Protein AF-A0A7V8DHH3-F1 (afdb_monomer_lite)

Sequence (151 aa):
MPPAGRHPETDLMMVASPVTRETDDPGADAHTLWSHEHVTEAMMADHTVLPMRFGTVVPDEAVYRRAFSRLRDFLHANLARVEGCAEFGVRLAFARKEKGTAPPTNNGTAYIRARLHAHRRPVGADRGAGTGDMPVARPLPLCRCKHDLAR

Foldseek 3Di:
DADFPDDPPDPDTDDDHDDDDPDLFSDPDPVLVVVLVVVVVVCVVPAQDDRDPPSDDDPDDVRVVVVCVVCVVVRVVVSVVCVLHDDDDDDDDDDPDDDDDDDDPPDVVVVVVVVVVVVPDPPDDDDDDDDDDDPDPDPDPDPPSPVPPDD

pLDDT: mean 71.68, std 21.27, range [28.98, 96.19]

Structure (mmCIF, N/CA/C/O backbone):
data_AF-A0A7V8DHH3-F1
#
_entry.id   AF-A0A7V8DHH3-F1
#
loop_
_atom_site.group_PDB
_atom_site.id
_atom_site.type_symbol
_atom_site.label_atom_id
_atom_site.label_alt_id
_atom_site.label_comp_id
_atom_site.label_asym_id
_atom_site.label_entity_id
_atom_site.label_seq_id
_a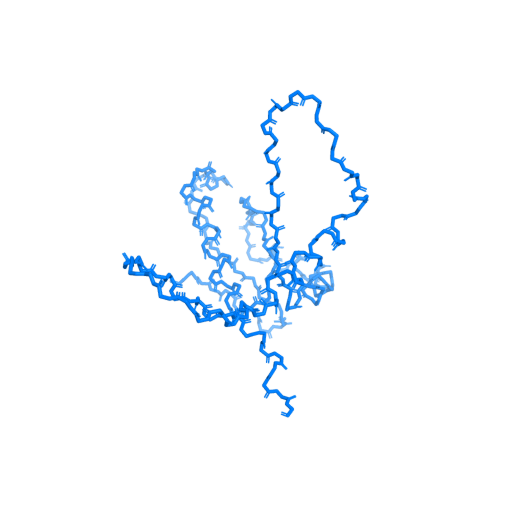tom_site.pdbx_PDB_ins_code
_atom_site.Cartn_x
_atom_site.Cartn_y
_atom_site.Cartn_z
_atom_site.occupancy
_atom_site.B_iso_or_equiv
_atom_site.auth_seq_id
_atom_site.auth_comp_id
_atom_site.auth_asym_id
_atom_site.auth_atom_id
_atom_site.pdbx_PDB_model_num
ATOM 1 N N . MET A 1 1 ? -9.928 -5.622 -16.184 1.00 36.59 1 MET A N 1
ATOM 2 C CA . MET A 1 1 ? -8.944 -6.173 -15.232 1.00 36.59 1 MET A CA 1
ATOM 3 C C . MET A 1 1 ? -7.564 -5.911 -15.827 1.00 36.59 1 MET A C 1
ATOM 5 O O . MET A 1 1 ? -7.340 -6.387 -16.936 1.00 36.59 1 MET A O 1
ATOM 9 N N . PRO A 1 2 ? -6.711 -5.062 -15.225 1.00 38.91 2 PRO A N 1
ATOM 10 C CA . PRO A 1 2 ? -5.367 -4.818 -15.753 1.00 38.91 2 PRO A CA 1
ATOM 11 C C . PRO A 1 2 ? -4.533 -6.110 -15.682 1.00 38.91 2 PRO A C 1
ATOM 13 O O . PRO A 1 2 ? -4.835 -6.972 -14.850 1.00 38.91 2 PRO A O 1
ATOM 16 N N . PRO A 1 3 ? -3.526 -6.290 -16.554 1.00 45.16 3 PRO A N 1
ATOM 17 C CA . PRO A 1 3 ? -2.732 -7.510 -16.576 1.00 45.16 3 PRO A CA 1
ATOM 18 C C . PRO A 1 3 ? -1.917 -7.633 -15.282 1.00 45.16 3 PRO A C 1
ATOM 20 O O . PRO A 1 3 ? -0.909 -6.964 -15.083 1.00 45.16 3 PRO A O 1
ATOM 23 N N . ALA A 1 4 ? -2.368 -8.515 -14.396 1.00 56.28 4 ALA A N 1
ATOM 24 C CA . ALA A 1 4 ? -1.591 -9.001 -13.270 1.00 56.28 4 ALA A CA 1
ATOM 25 C C . ALA A 1 4 ? -0.451 -9.877 -13.807 1.00 56.28 4 ALA A C 1
ATOM 27 O O . ALA A 1 4 ? -0.665 -11.037 -14.165 1.00 56.28 4 ALA A O 1
ATOM 28 N N . GLY A 1 5 ? 0.761 -9.330 -13.894 1.00 52.69 5 GLY A N 1
ATOM 29 C CA . GLY A 1 5 ? 1.953 -10.118 -14.191 1.00 52.69 5 GLY A CA 1
ATOM 30 C C . GLY A 1 5 ? 2.232 -11.084 -13.041 1.00 52.69 5 GLY A C 1
ATOM 31 O O . GLY A 1 5 ? 2.842 -10.710 -12.042 1.00 52.69 5 GLY A O 1
ATOM 32 N N . ARG A 1 6 ? 1.760 -12.330 -13.147 1.00 50.59 6 ARG A N 1
ATOM 33 C CA . ARG A 1 6 ? 2.057 -13.380 -12.166 1.00 50.59 6 ARG A CA 1
ATOM 34 C C . ARG A 1 6 ? 3.494 -13.852 -12.385 1.00 50.59 6 ARG A C 1
ATOM 36 O O . ARG A 1 6 ? 3.805 -14.403 -13.438 1.00 50.59 6 ARG A O 1
ATOM 43 N N . HIS A 1 7 ? 4.369 -13.635 -11.407 1.00 46.28 7 HIS A N 1
ATOM 44 C CA . HIS A 1 7 ? 5.743 -14.128 -11.463 1.00 46.28 7 HIS A CA 1
ATOM 45 C C . HIS A 1 7 ? 5.788 -15.579 -10.946 1.00 46.28 7 HIS A C 1
ATOM 47 O O . HIS A 1 7 ? 5.380 -15.818 -9.813 1.00 46.28 7 HIS A O 1
ATOM 53 N N . PRO A 1 8 ? 6.252 -16.563 -11.737 1.00 44.69 8 PRO A N 1
ATOM 54 C CA . PRO A 1 8 ? 6.231 -17.972 -11.335 1.00 44.69 8 PRO A CA 1
ATOM 55 C C . PRO A 1 8 ? 7.271 -18.351 -10.265 1.00 44.69 8 PRO A C 1
ATOM 57 O O . PRO A 1 8 ? 7.173 -19.437 -9.709 1.00 44.69 8 PRO A O 1
ATOM 60 N N . GLU A 1 9 ? 8.231 -17.476 -9.936 1.00 49.16 9 GLU A N 1
ATOM 61 C CA . GLU A 1 9 ? 9.301 -17.781 -8.962 1.00 49.16 9 GLU A CA 1
ATOM 62 C C . GLU A 1 9 ? 9.248 -16.958 -7.663 1.00 49.16 9 GLU A C 1
ATOM 64 O O . GLU A 1 9 ? 10.205 -16.954 -6.892 1.00 49.16 9 GLU A O 1
ATOM 69 N N . THR A 1 10 ? 8.153 -16.237 -7.407 1.00 54.78 10 THR A N 1
ATOM 70 C CA . THR A 1 10 ? 7.978 -15.493 -6.151 1.00 54.78 10 THR A CA 1
ATOM 71 C C . THR A 1 10 ? 6.562 -15.665 -5.620 1.00 54.78 10 THR A C 1
ATOM 73 O O . THR A 1 10 ? 5.587 -15.532 -6.351 1.00 54.78 10 THR A O 1
ATOM 76 N N . ASP A 1 11 ? 6.448 -15.899 -4.322 1.00 77.31 11 ASP A N 1
ATOM 77 C CA . ASP A 1 11 ? 5.220 -15.806 -3.525 1.00 77.31 11 ASP A CA 1
ATOM 78 C C . ASP A 1 11 ? 4.719 -14.352 -3.356 1.00 77.31 11 ASP A C 1
ATOM 80 O O . ASP A 1 11 ? 3.680 -14.111 -2.747 1.00 77.31 11 ASP A O 1
ATOM 84 N N . LEU A 1 12 ? 5.423 -13.380 -3.950 1.00 85.69 12 LEU A N 1
ATOM 85 C CA . LEU A 1 12 ? 5.009 -11.985 -4.087 1.00 85.69 12 LEU A CA 1
ATOM 86 C C . LEU A 1 12 ? 4.405 -11.701 -5.466 1.00 85.69 12 LEU A C 1
ATOM 88 O O . LEU A 1 12 ? 4.938 -12.122 -6.496 1.00 85.69 12 LEU A O 1
ATOM 92 N N . MET A 1 13 ? 3.337 -10.901 -5.476 1.00 87.62 13 MET A N 1
ATOM 93 C CA . MET A 1 13 ? 2.676 -10.402 -6.681 1.00 87.62 13 MET A CA 1
ATOM 94 C C . MET A 1 13 ? 2.791 -8.878 -6.767 1.00 87.62 13 MET A C 1
ATOM 96 O O . MET A 1 13 ? 2.570 -8.172 -5.785 1.00 87.62 13 MET A O 1
ATOM 100 N N . MET A 1 14 ? 3.099 -8.373 -7.963 1.00 87.75 14 MET A N 1
ATOM 101 C CA . MET A 1 14 ? 3.061 -6.948 -8.286 1.00 87.75 14 MET A CA 1
ATOM 102 C C . MET A 1 14 ? 1.887 -6.676 -9.227 1.00 87.75 14 MET A C 1
ATOM 104 O O . MET A 1 14 ? 1.727 -7.348 -10.246 1.00 87.75 14 MET A O 1
ATOM 108 N N . VAL A 1 15 ? 1.080 -5.672 -8.891 1.00 90.12 15 VAL A N 1
ATOM 109 C CA . VAL A 1 15 ? 0.010 -5.164 -9.754 1.00 90.12 15 VAL A CA 1
ATOM 110 C C . VAL A 1 15 ? 0.491 -3.859 -10.370 1.00 90.12 15 VAL A C 1
ATOM 112 O O . VAL A 1 15 ? 0.859 -2.929 -9.655 1.00 90.12 15 VAL A O 1
ATOM 115 N N . ALA A 1 16 ? 0.513 -3.807 -11.696 1.00 88.88 16 ALA A N 1
ATOM 116 C CA . ALA A 1 16 ? 0.935 -2.644 -12.460 1.00 88.88 16 ALA A CA 1
ATOM 117 C C . ALA A 1 16 ? 0.086 -2.512 -13.728 1.00 88.88 16 ALA A C 1
ATOM 119 O O . ALA A 1 16 ? -0.563 -3.461 -14.169 1.00 88.88 16 ALA A O 1
ATOM 120 N N . SER A 1 17 ? 0.109 -1.327 -14.324 1.00 86.12 17 SER A N 1
ATOM 121 C CA . SER A 1 17 ? -0.520 -1.040 -15.609 1.00 86.12 17 SER A CA 1
ATOM 122 C C . SER A 1 17 ? 0.478 -0.321 -16.513 1.00 86.12 17 SER A C 1
ATOM 124 O O . SER A 1 17 ? 1.226 0.518 -16.006 1.00 86.12 17 SER A O 1
ATOM 126 N N . PRO A 1 18 ? 0.480 -0.584 -17.830 1.00 85.25 18 PRO A N 1
ATOM 127 C CA . PRO A 1 18 ? 1.275 0.201 -18.767 1.00 85.25 18 PRO A CA 1
ATOM 128 C C . PRO A 1 18 ? 0.925 1.690 -18.673 1.00 85.25 18 PRO A C 1
ATOM 130 O O . PRO A 1 18 ? -0.253 2.048 -18.617 1.00 85.25 18 PRO A O 1
ATOM 133 N N . VAL A 1 19 ? 1.941 2.552 -18.676 1.00 81.81 19 VAL A N 1
ATOM 134 C CA . VAL A 1 19 ? 1.769 4.006 -18.789 1.00 81.81 19 VAL A CA 1
ATOM 135 C C . VAL A 1 19 ? 1.915 4.368 -20.265 1.00 81.81 19 VAL A C 1
ATOM 137 O O . VAL A 1 19 ? 2.927 4.056 -20.880 1.00 81.81 19 VAL A O 1
ATOM 140 N N . THR A 1 20 ? 0.878 4.962 -20.855 1.00 67.88 20 THR A N 1
ATOM 141 C CA . THR A 1 20 ? 0.794 5.232 -22.305 1.00 67.88 20 THR A CA 1
ATOM 142 C C . THR A 1 20 ? 0.987 6.704 -22.676 1.00 67.88 20 THR A C 1
ATOM 144 O O . THR A 1 20 ? 0.868 7.053 -23.848 1.00 67.88 20 THR A O 1
ATOM 147 N N . ARG A 1 21 ? 1.236 7.587 -21.701 1.00 61.06 21 ARG A N 1
ATOM 148 C CA . ARG A 1 21 ? 1.377 9.033 -21.930 1.00 61.06 21 ARG A CA 1
ATOM 149 C C . ARG A 1 21 ? 2.821 9.386 -22.297 1.00 61.06 21 ARG A C 1
ATOM 151 O O . ARG A 1 21 ? 3.746 8.793 -21.760 1.00 61.06 21 ARG A O 1
ATOM 158 N N . GLU A 1 22 ? 2.995 10.377 -23.176 1.00 55.56 22 GLU A N 1
ATOM 159 C CA . GLU A 1 22 ? 4.302 10.933 -23.594 1.00 55.56 22 GLU A CA 1
ATOM 160 C C . GLU A 1 22 ? 5.112 11.552 -22.442 1.00 55.56 22 GLU A C 1
ATOM 162 O O . GLU A 1 22 ? 6.301 11.816 -22.588 1.00 55.56 22 GLU A O 1
ATOM 167 N N . THR A 1 23 ? 4.482 11.775 -21.290 1.00 54.22 23 THR A N 1
ATOM 168 C CA . THR A 1 23 ? 5.130 12.213 -20.057 1.00 54.22 23 THR A CA 1
ATOM 169 C C . THR A 1 23 ? 5.121 11.074 -19.043 1.00 54.22 23 THR A C 1
ATOM 171 O O . THR A 1 23 ? 4.057 10.534 -18.745 1.00 54.22 23 THR A O 1
ATOM 174 N N . ASP A 1 24 ? 6.275 10.782 -18.433 1.00 58.25 24 ASP A N 1
ATOM 175 C CA . ASP A 1 24 ? 6.430 9.826 -17.316 1.00 58.25 24 ASP A CA 1
ATOM 176 C C . ASP A 1 24 ? 5.620 10.204 -16.050 1.00 58.25 24 ASP A C 1
ATOM 178 O O . ASP A 1 24 ? 5.668 9.510 -15.035 1.00 58.25 24 ASP A O 1
ATOM 182 N N . ASP A 1 25 ? 4.866 11.305 -16.091 1.00 63.31 25 ASP A N 1
ATOM 183 C CA . ASP A 1 25 ? 3.903 11.704 -15.072 1.00 63.31 25 ASP A CA 1
ATOM 184 C C . ASP A 1 25 ? 2.490 11.234 -15.473 1.00 63.31 25 ASP A C 1
ATOM 186 O O . ASP A 1 25 ? 1.933 11.729 -16.462 1.00 63.31 25 ASP A O 1
ATOM 190 N N . PRO A 1 26 ? 1.865 10.302 -14.723 1.00 63.50 26 PRO A N 1
ATOM 191 C CA . PRO A 1 26 ? 0.497 9.869 -14.991 1.00 63.50 26 PRO A CA 1
ATOM 192 C C . PRO A 1 26 ? -0.546 10.986 -14.823 1.00 63.50 26 PRO A C 1
ATOM 194 O O . PRO A 1 26 ? -1.697 10.761 -15.205 1.00 63.50 26 PRO A O 1
ATOM 197 N N . GLY A 1 27 ? -0.162 12.165 -14.321 1.00 68.44 27 GLY A N 1
ATOM 198 C CA . GLY A 1 27 ? -1.041 13.295 -14.057 1.00 68.44 27 GLY A CA 1
ATOM 199 C C . GLY A 1 27 ? -1.762 13.086 -12.731 1.00 68.44 27 GLY A C 1
ATOM 200 O O . GLY A 1 27 ? -2.682 12.276 -12.625 1.00 68.44 27 GLY A O 1
ATOM 201 N N . ALA A 1 28 ? -1.341 13.803 -11.690 1.00 77.25 28 ALA A N 1
ATOM 202 C CA . ALA A 1 28 ? -1.968 13.731 -10.372 1.00 77.25 28 ALA A CA 1
ATOM 203 C C . ALA A 1 28 ? -3.242 14.591 -10.314 1.00 77.25 28 ALA A C 1
ATOM 205 O O . ALA A 1 28 ? -3.273 15.639 -9.669 1.00 77.25 28 ALA A O 1
ATOM 206 N N . ASP A 1 29 ? -4.301 14.150 -10.992 1.00 86.81 29 ASP A N 1
ATOM 207 C CA . ASP A 1 29 ? -5.647 14.670 -10.760 1.00 86.81 29 ASP A CA 1
ATOM 208 C C . ASP A 1 29 ? -6.421 13.800 -9.757 1.00 86.81 29 ASP A C 1
ATOM 210 O O . ASP A 1 29 ? -6.038 12.674 -9.421 1.00 86.81 29 ASP A O 1
ATOM 214 N N . ALA A 1 30 ? -7.527 14.343 -9.242 1.00 89.44 30 ALA A N 1
ATOM 215 C CA . ALA A 1 30 ? -8.349 13.643 -8.263 1.00 89.44 30 ALA A CA 1
ATOM 216 C C . ALA A 1 30 ? -8.867 12.300 -8.803 1.00 89.44 30 ALA A C 1
ATOM 218 O O . ALA A 1 30 ? -8.893 11.319 -8.069 1.00 89.44 30 ALA A O 1
ATOM 219 N N . HIS A 1 31 ? -9.250 12.237 -10.080 1.00 89.38 31 HIS A N 1
ATOM 220 C CA . HIS A 1 31 ? -9.793 11.025 -10.691 1.00 89.38 31 HIS A CA 1
ATOM 221 C C . HIS A 1 31 ? -8.757 9.892 -10.735 1.00 89.38 31 HIS A C 1
ATOM 223 O O . HIS A 1 31 ? -9.062 8.740 -10.418 1.00 89.38 31 HIS A O 1
ATOM 229 N N . THR A 1 32 ? -7.519 10.217 -11.093 1.00 88.94 32 THR A N 1
ATOM 230 C CA . THR A 1 32 ? -6.424 9.253 -11.222 1.00 88.94 32 THR A CA 1
ATOM 231 C C . THR A 1 32 ? -5.956 8.776 -9.846 1.00 88.94 32 THR A C 1
ATOM 233 O O . THR A 1 32 ? -5.708 7.583 -9.667 1.00 88.94 32 THR A O 1
ATOM 236 N N . LEU A 1 33 ? -5.954 9.662 -8.842 1.00 91.06 33 LEU A N 1
ATOM 237 C CA . LEU A 1 33 ? -5.726 9.287 -7.442 1.00 91.06 33 LEU A CA 1
ATOM 238 C C . LEU A 1 33 ? -6.816 8.344 -6.911 1.00 91.06 33 LEU A C 1
ATOM 240 O O . LEU A 1 33 ? -6.494 7.309 -6.330 1.00 91.06 33 LEU A O 1
ATOM 244 N N . TRP A 1 34 ? -8.094 8.649 -7.156 1.00 93.19 34 TRP A N 1
ATOM 245 C CA . TRP A 1 34 ? -9.202 7.770 -6.760 1.00 93.19 34 TRP A CA 1
ATOM 246 C C . TRP A 1 34 ? -9.155 6.413 -7.462 1.00 93.19 34 TRP A C 1
ATOM 248 O O . TRP A 1 34 ? -9.454 5.393 -6.849 1.00 93.19 34 TRP A O 1
ATOM 258 N N . SER A 1 35 ? -8.747 6.382 -8.731 1.00 91.94 35 SER A N 1
ATOM 259 C CA . SER A 1 35 ? -8.604 5.132 -9.484 1.00 91.94 35 SER A CA 1
ATOM 260 C C . SER A 1 35 ? -7.504 4.237 -8.899 1.00 91.94 35 SER A C 1
ATOM 262 O O . SER A 1 35 ? -7.697 3.028 -8.781 1.00 91.94 35 SER A O 1
ATOM 264 N N . HIS A 1 36 ? -6.369 4.821 -8.499 1.00 92.19 36 HIS A N 1
ATOM 265 C CA . HIS A 1 36 ? -5.288 4.102 -7.809 1.00 92.19 36 HIS A CA 1
ATOM 266 C C . HIS A 1 36 ? -5.742 3.538 -6.459 1.00 92.19 36 HIS A C 1
ATOM 268 O O . HIS A 1 36 ? -5.462 2.378 -6.146 1.00 92.19 36 HIS A O 1
ATOM 274 N N . GLU A 1 37 ? -6.482 4.335 -5.686 1.00 94.06 37 GLU A N 1
ATOM 275 C CA . GLU A 1 37 ? -7.036 3.889 -4.407 1.00 94.06 37 GLU A CA 1
ATOM 276 C C . GLU A 1 37 ? -8.020 2.734 -4.602 1.00 94.06 37 GLU A C 1
ATOM 278 O O . GLU A 1 37 ? -7.888 1.699 -3.959 1.00 94.06 37 GLU A O 1
ATOM 283 N N . HIS A 1 38 ? -8.932 2.843 -5.570 1.00 95.38 38 HIS A N 1
ATOM 284 C CA . HIS A 1 38 ? -9.920 1.802 -5.842 1.00 95.38 38 HIS A CA 1
ATOM 285 C C . HIS A 1 38 ? -9.280 0.452 -6.199 1.00 95.38 38 HIS A C 1
ATOM 287 O O . HIS A 1 38 ? -9.743 -0.599 -5.756 1.00 95.38 38 HIS A O 1
ATOM 293 N N . VAL A 1 39 ? -8.195 0.463 -6.981 1.00 94.88 39 VAL A N 1
ATOM 294 C CA . VAL A 1 39 ? -7.434 -0.760 -7.278 1.00 94.88 39 VAL A CA 1
ATOM 295 C C . VAL A 1 39 ? -6.815 -1.332 -6.003 1.00 94.88 39 VAL A C 1
ATOM 297 O O . VAL A 1 39 ? -6.865 -2.544 -5.797 1.00 94.88 39 VAL A O 1
ATOM 300 N N . THR A 1 40 ? -6.265 -0.477 -5.142 1.00 94.50 40 THR A N 1
ATOM 301 C CA . THR A 1 40 ? -5.669 -0.894 -3.866 1.00 94.50 40 THR A CA 1
ATOM 302 C C . THR A 1 40 ? -6.719 -1.530 -2.953 1.00 94.50 40 THR A C 1
ATOM 304 O O . THR A 1 40 ? -6.530 -2.664 -2.512 1.00 94.50 40 THR A O 1
ATOM 307 N N . GLU A 1 41 ? -7.861 -0.871 -2.749 1.00 93.69 41 GLU A N 1
ATOM 308 C CA . GLU A 1 41 ? -8.977 -1.378 -1.942 1.00 93.69 41 GLU A CA 1
ATOM 309 C C . GLU A 1 41 ? -9.531 -2.704 -2.482 1.00 93.69 41 GLU A C 1
ATOM 311 O O . GLU A 1 41 ? -9.778 -3.638 -1.715 1.00 93.69 41 GLU A O 1
ATOM 316 N N . ALA A 1 42 ? -9.683 -2.825 -3.804 1.00 94.88 42 ALA A N 1
ATOM 317 C CA . ALA A 1 42 ? -10.154 -4.058 -4.428 1.00 94.88 42 ALA A CA 1
ATOM 318 C C . ALA A 1 42 ? -9.193 -5.233 -4.184 1.00 94.88 42 ALA A C 1
ATOM 320 O O . ALA A 1 42 ? -9.644 -6.353 -3.960 1.00 94.88 42 ALA A O 1
ATOM 321 N N . MET A 1 43 ? -7.876 -4.995 -4.192 1.00 94.25 43 MET A N 1
ATOM 322 C CA . MET A 1 43 ? -6.890 -6.033 -3.869 1.00 94.25 43 MET A CA 1
ATOM 323 C C . MET A 1 43 ? -6.888 -6.383 -2.375 1.00 94.25 43 MET A C 1
ATOM 325 O O . MET A 1 43 ? -6.742 -7.554 -2.026 1.00 94.25 43 MET A O 1
ATOM 329 N N . MET A 1 44 ? -7.103 -5.400 -1.496 1.00 93.44 44 MET A N 1
ATOM 330 C CA . MET A 1 44 ? -7.182 -5.607 -0.042 1.00 93.44 44 MET A CA 1
ATOM 331 C C . MET A 1 44 ? -8.340 -6.512 0.391 1.00 93.44 44 MET A C 1
ATOM 333 O O . MET A 1 44 ? -8.288 -7.077 1.483 1.00 93.44 44 MET A O 1
ATOM 337 N N . ALA A 1 45 ? -9.376 -6.666 -0.441 1.00 91.94 45 ALA A N 1
ATOM 338 C CA . ALA A 1 45 ? -10.516 -7.530 -0.138 1.00 91.94 45 ALA A CA 1
ATOM 339 C C . ALA A 1 45 ? -10.100 -8.995 0.095 1.00 91.94 45 ALA A C 1
ATOM 341 O O . ALA A 1 45 ? -10.629 -9.655 0.994 1.00 91.94 45 ALA A O 1
ATOM 342 N N . ASP A 1 46 ? -9.124 -9.478 -0.679 1.00 93.25 46 ASP A N 1
ATOM 343 C CA . ASP A 1 46 ? -8.699 -10.881 -0.678 1.00 93.25 46 ASP A CA 1
ATOM 344 C C . ASP A 1 46 ? -7.197 -11.079 -0.415 1.00 93.25 46 ASP A C 1
ATOM 346 O O . ASP A 1 46 ? -6.751 -12.216 -0.227 1.00 93.25 46 ASP A O 1
ATOM 350 N N . HIS A 1 47 ? -6.408 -10.001 -0.365 1.00 93.81 47 HIS A N 1
ATOM 351 C CA . HIS A 1 47 ? -4.953 -10.067 -0.240 1.00 93.81 47 HIS A CA 1
ATOM 352 C C . HIS A 1 47 ? -4.398 -9.081 0.792 1.00 93.81 47 HIS A C 1
ATOM 354 O O . HIS A 1 47 ? -4.892 -7.969 0.960 1.00 93.81 47 HIS A O 1
ATOM 360 N N . THR A 1 48 ? -3.294 -9.461 1.436 1.00 95.06 48 THR A N 1
ATOM 361 C CA . THR A 1 48 ? -2.441 -8.519 2.168 1.00 95.06 48 THR A CA 1
ATOM 362 C C . THR A 1 48 ? -1.605 -7.747 1.151 1.00 95.06 48 THR A C 1
ATOM 364 O O . THR A 1 48 ? -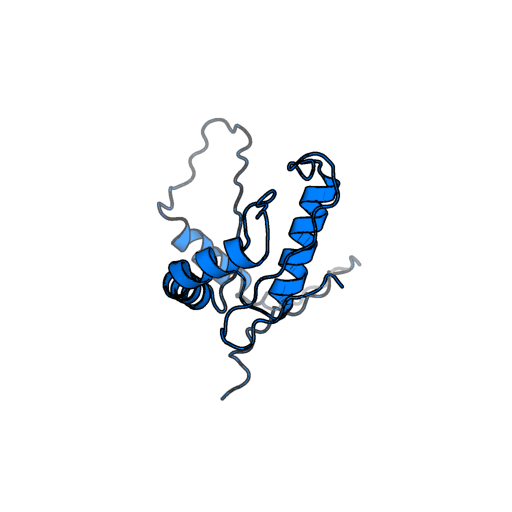0.889 -8.357 0.357 1.00 95.06 48 THR A O 1
ATOM 367 N N . VAL A 1 49 ? -1.691 -6.416 1.152 1.00 94.94 49 VAL A N 1
ATOM 368 C CA . VAL A 1 49 ? -1.024 -5.568 0.151 1.00 94.94 49 VAL A CA 1
ATOM 369 C C . VAL A 1 49 ? -0.076 -4.566 0.803 1.00 94.94 49 VAL A C 1
ATOM 371 O O . VAL A 1 49 ? -0.288 -4.132 1.934 1.00 94.94 49 VAL A O 1
ATOM 374 N N . LEU A 1 50 ? 0.956 -4.162 0.061 1.00 94.81 50 LEU A N 1
ATOM 375 C CA . LEU A 1 50 ? 1.781 -2.993 0.370 1.00 94.81 50 LEU A CA 1
ATOM 376 C C . LEU A 1 50 ? 1.524 -1.935 -0.711 1.00 94.81 50 LEU A C 1
ATOM 378 O O . LEU A 1 50 ? 2.033 -2.090 -1.825 1.00 94.81 50 LEU A O 1
ATOM 382 N N . PRO A 1 51 ? 0.728 -0.887 -0.428 1.00 93.81 51 PRO A N 1
ATOM 383 C CA . PRO A 1 51 ? 0.437 0.145 -1.412 1.00 93.81 51 PRO A CA 1
ATOM 384 C C . PRO A 1 51 ? 1.715 0.880 -1.827 1.00 93.81 51 PRO A C 1
ATOM 386 O O . PRO A 1 51 ? 2.450 1.414 -0.994 1.00 93.81 51 PRO A O 1
ATOM 389 N N . MET A 1 52 ? 1.978 0.927 -3.131 1.00 91.69 52 MET A N 1
ATOM 390 C CA . MET A 1 52 ? 3.038 1.765 -3.686 1.00 91.69 52 MET A CA 1
ATOM 391 C C . MET A 1 52 ? 2.566 3.218 -3.747 1.00 91.69 52 MET A C 1
ATOM 393 O O . MET A 1 52 ? 1.387 3.497 -3.979 1.00 91.69 52 MET A O 1
ATOM 397 N N . ARG A 1 53 ? 3.501 4.160 -3.587 1.00 90.62 53 ARG A N 1
ATOM 398 C CA . ARG A 1 53 ? 3.213 5.585 -3.775 1.00 90.62 53 ARG A CA 1
ATOM 399 C C . ARG A 1 53 ? 2.682 5.811 -5.193 1.00 90.62 53 ARG A C 1
ATOM 401 O O . ARG A 1 53 ? 3.304 5.368 -6.161 1.00 90.62 53 ARG A O 1
ATOM 408 N N . PHE A 1 54 ? 1.572 6.538 -5.308 1.00 90.75 54 PHE A N 1
ATOM 409 C CA . PHE A 1 54 ? 1.042 6.968 -6.600 1.00 90.75 54 PHE A CA 1
ATOM 410 C C . PHE A 1 54 ? 2.119 7.682 -7.435 1.00 90.75 54 PHE A C 1
ATOM 412 O O . PHE A 1 54 ? 2.912 8.458 -6.895 1.00 90.75 54 PHE A O 1
ATOM 419 N N . GLY A 1 55 ? 2.145 7.416 -8.743 1.00 88.94 55 GLY A N 1
ATOM 420 C CA . GLY A 1 55 ? 3.164 7.952 -9.651 1.00 88.94 55 GLY A CA 1
ATOM 421 C C . GLY A 1 55 ? 4.487 7.182 -9.653 1.00 88.94 55 GLY A C 1
ATOM 422 O O . GLY A 1 55 ? 5.458 7.644 -10.242 1.00 88.94 55 GLY A O 1
ATOM 423 N N . THR A 1 56 ? 4.558 6.008 -9.014 1.00 89.06 56 THR A N 1
ATOM 424 C CA . THR A 1 56 ? 5.716 5.119 -9.177 1.00 89.06 56 THR A CA 1
ATOM 425 C C . THR A 1 56 ? 5.705 4.520 -10.581 1.00 89.06 56 THR A C 1
ATOM 427 O O . THR A 1 56 ? 4.902 3.635 -10.874 1.00 89.06 56 THR A O 1
ATOM 430 N N . VAL A 1 57 ? 6.617 4.989 -11.430 1.00 88.81 57 VAL A N 1
ATOM 431 C CA . VAL A 1 57 ? 6.839 4.466 -12.782 1.00 88.81 57 VAL A CA 1
ATOM 432 C C . VAL A 1 57 ? 8.167 3.719 -12.822 1.00 88.81 57 VAL A C 1
ATOM 434 O O . VAL A 1 57 ? 9.161 4.137 -12.227 1.00 88.81 57 VAL A O 1
ATOM 437 N N . VAL A 1 58 ? 8.169 2.581 -13.510 1.00 86.31 58 VAL A N 1
ATOM 438 C CA . VAL A 1 58 ? 9.365 1.790 -13.806 1.00 86.31 58 VAL A CA 1
ATOM 439 C C . VAL A 1 58 ? 9.510 1.706 -15.327 1.00 86.31 58 VAL A C 1
ATOM 441 O O . VAL A 1 58 ? 8.496 1.507 -15.994 1.00 86.31 58 VAL A O 1
ATOM 444 N N . PRO A 1 59 ? 10.726 1.853 -15.887 1.00 84.56 59 PRO A N 1
ATOM 445 C CA . PRO A 1 59 ? 10.909 1.924 -17.340 1.00 84.56 59 PRO A CA 1
ATOM 446 C C . PRO A 1 59 ? 10.474 0.650 -18.062 1.00 84.56 59 PRO A C 1
ATOM 448 O O . PRO A 1 59 ? 9.928 0.695 -19.158 1.00 84.56 59 PRO A O 1
ATOM 451 N N . ASP A 1 60 ? 10.743 -0.497 -17.441 1.00 85.19 60 ASP A N 1
ATOM 452 C CA . ASP A 1 60 ? 10.448 -1.800 -18.005 1.00 85.19 60 ASP A CA 1
ATOM 453 C C . ASP A 1 60 ? 10.319 -2.867 -16.914 1.00 85.19 60 ASP A C 1
ATOM 455 O O . ASP A 1 60 ? 10.568 -2.651 -15.718 1.00 85.19 60 ASP A O 1
ATOM 459 N N . GLU A 1 61 ? 9.942 -4.058 -17.367 1.00 85.38 61 GLU A N 1
ATOM 460 C CA . GLU A 1 61 ? 9.748 -5.212 -16.514 1.00 85.38 61 GLU A CA 1
ATOM 461 C C . GLU A 1 61 ? 11.035 -5.724 -15.849 1.00 85.38 61 GLU A C 1
ATOM 463 O O . GLU A 1 61 ? 11.040 -6.121 -14.679 1.00 85.38 61 GLU A O 1
ATOM 468 N N . ALA A 1 62 ? 12.161 -5.677 -16.556 1.00 87.25 62 ALA A N 1
ATOM 469 C CA . ALA A 1 62 ? 13.436 -6.155 -16.038 1.00 87.25 62 ALA A CA 1
ATOM 470 C C . ALA A 1 62 ? 13.957 -5.268 -14.895 1.00 87.25 62 ALA A C 1
ATOM 472 O O . ALA A 1 62 ? 14.558 -5.772 -13.938 1.00 87.25 62 ALA A O 1
ATOM 473 N N . VAL A 1 63 ? 13.725 -3.954 -14.963 1.00 85.94 63 VAL A N 1
ATOM 474 C CA . VAL A 1 63 ? 14.101 -2.997 -13.917 1.00 85.94 63 VAL A CA 1
ATOM 475 C C . VAL A 1 63 ? 13.344 -3.285 -12.627 1.00 85.94 63 VAL A C 1
ATOM 477 O O . VAL A 1 63 ? 13.989 -3.416 -11.578 1.00 85.94 63 VAL A O 1
ATOM 480 N N . TYR A 1 64 ? 12.017 -3.448 -12.677 1.00 84.31 64 TYR A N 1
ATOM 481 C CA . TYR A 1 64 ? 11.276 -3.737 -11.449 1.00 84.31 64 TYR A CA 1
ATOM 482 C C . TYR A 1 64 ? 11.583 -5.136 -10.919 1.00 84.31 64 TYR A C 1
ATOM 484 O O . TYR A 1 64 ? 11.737 -5.279 -9.710 1.00 84.31 64 TYR A O 1
ATOM 492 N N . ARG A 1 65 ? 11.778 -6.149 -11.777 1.00 84.81 65 ARG A N 1
ATOM 493 C CA . ARG A 1 65 ? 12.174 -7.498 -11.329 1.00 84.81 65 ARG A CA 1
ATOM 494 C C . ARG A 1 65 ? 13.479 -7.470 -10.531 1.00 84.81 65 ARG A C 1
ATOM 496 O O . ARG A 1 65 ? 13.559 -8.045 -9.445 1.00 84.81 65 ARG A O 1
ATOM 503 N N . ARG A 1 66 ? 14.487 -6.726 -11.005 1.00 87.56 66 ARG A N 1
ATOM 504 C CA . ARG A 1 66 ? 15.756 -6.530 -10.276 1.00 87.56 66 ARG A CA 1
ATOM 505 C C . ARG A 1 66 ? 15.587 -5.746 -8.973 1.00 87.56 66 ARG A C 1
ATOM 507 O O . ARG A 1 66 ? 16.340 -5.971 -8.025 1.00 87.56 66 ARG A O 1
ATOM 514 N N . ALA A 1 67 ? 14.663 -4.788 -8.916 1.00 85.31 67 ALA A N 1
ATOM 515 C CA . ALA A 1 67 ? 14.362 -4.055 -7.686 1.00 85.31 67 ALA A CA 1
ATOM 516 C C . ALA A 1 67 ? 13.641 -4.951 -6.663 1.00 85.31 67 ALA A C 1
ATOM 518 O O . ALA A 1 67 ? 14.075 -5.042 -5.517 1.00 85.31 67 ALA A O 1
ATOM 519 N N . PHE A 1 68 ? 12.615 -5.684 -7.096 1.00 86.19 68 PHE A N 1
ATOM 520 C CA . PHE A 1 68 ? 11.842 -6.612 -6.269 1.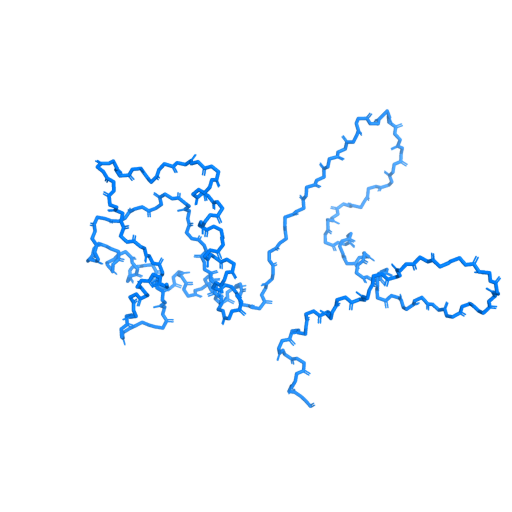00 86.19 68 PHE A CA 1
ATOM 521 C C . PHE A 1 68 ? 12.697 -7.743 -5.713 1.00 86.19 68 PHE A C 1
ATOM 523 O O . PHE A 1 68 ? 12.608 -8.030 -4.526 1.00 86.19 68 PHE A O 1
ATOM 530 N N . SER A 1 69 ? 13.580 -8.337 -6.520 1.00 86.88 69 SER A N 1
ATOM 531 C CA . SER A 1 69 ? 14.486 -9.384 -6.033 1.00 86.88 69 SER A CA 1
ATOM 532 C C . SER A 1 69 ? 15.384 -8.892 -4.893 1.00 86.88 69 SER A C 1
ATOM 534 O O . SER A 1 69 ? 15.621 -9.640 -3.949 1.00 86.88 69 SER A O 1
ATOM 536 N N . ARG A 1 70 ? 15.843 -7.634 -4.942 1.00 89.94 70 ARG A N 1
ATOM 537 C CA . ARG A 1 70 ? 16.671 -7.030 -3.883 1.00 89.94 70 ARG A CA 1
ATOM 538 C C . ARG A 1 70 ? 15.869 -6.650 -2.641 1.00 89.94 70 ARG A C 1
ATOM 540 O O . ARG A 1 70 ? 16.405 -6.687 -1.541 1.00 89.94 70 ARG A O 1
ATOM 547 N N . LEU A 1 71 ? 14.601 -6.283 -2.816 1.00 90.44 71 LEU A N 1
ATOM 548 C CA . LEU A 1 71 ? 13.704 -5.884 -1.730 1.00 90.44 71 LEU A CA 1
ATOM 549 C C . LEU A 1 71 ? 12.867 -7.042 -1.180 1.00 90.44 71 LEU A C 1
ATOM 551 O O . LEU A 1 71 ? 12.094 -6.826 -0.254 1.00 90.44 71 LEU A O 1
ATOM 555 N N . ARG A 1 72 ? 13.003 -8.254 -1.722 1.00 89.56 72 ARG A N 1
ATOM 556 C CA . ARG A 1 72 ? 12.109 -9.385 -1.454 1.00 89.56 72 ARG A CA 1
ATOM 557 C C . ARG A 1 72 ? 11.911 -9.631 0.040 1.00 89.56 72 ARG A C 1
ATOM 559 O O . ARG A 1 72 ? 10.784 -9.590 0.520 1.00 89.56 72 ARG A O 1
ATOM 566 N N . ASP A 1 73 ? 12.998 -9.812 0.782 1.00 91.88 73 ASP A N 1
ATOM 567 C CA . ASP A 1 73 ? 12.926 -10.140 2.209 1.00 91.88 73 ASP A CA 1
ATOM 568 C C . ASP A 1 73 ? 12.322 -8.978 3.024 1.00 91.88 73 ASP A C 1
ATOM 570 O O . ASP A 1 73 ? 11.546 -9.191 3.957 1.00 91.88 73 ASP A O 1
ATOM 574 N N . PHE A 1 74 ? 12.592 -7.732 2.615 1.00 93.88 74 PHE A N 1
ATOM 575 C CA . PHE A 1 74 ? 11.969 -6.539 3.193 1.00 93.88 74 PHE A CA 1
ATOM 576 C C . PHE A 1 74 ? 10.457 -6.484 2.917 1.00 93.88 74 PHE A C 1
ATOM 578 O O . PHE A 1 74 ? 9.678 -6.156 3.816 1.00 93.88 74 PHE A O 1
ATOM 585 N N . LEU A 1 75 ? 10.027 -6.812 1.697 1.00 93.12 75 LEU A N 1
ATOM 586 C CA . LEU A 1 75 ? 8.614 -6.847 1.318 1.00 93.12 75 LEU A CA 1
ATOM 587 C C . LEU A 1 75 ? 7.870 -7.956 2.074 1.00 93.12 75 LEU A C 1
ATOM 589 O O . LEU A 1 75 ? 6.802 -7.687 2.619 1.00 93.12 75 LEU A O 1
ATOM 593 N N . HIS A 1 76 ? 8.459 -9.149 2.210 1.00 93.31 76 HIS A N 1
ATOM 594 C CA . HIS A 1 76 ? 7.892 -10.222 3.038 1.00 93.31 76 HIS A CA 1
ATOM 595 C C . HIS A 1 76 ? 7.714 -9.810 4.486 1.00 93.31 76 HIS A C 1
ATOM 597 O O . HIS A 1 76 ? 6.629 -9.978 5.038 1.00 93.31 76 HIS A O 1
ATOM 603 N N . ALA A 1 77 ? 8.758 -9.251 5.101 1.00 95.00 77 ALA A N 1
ATOM 604 C CA . ALA A 1 77 ? 8.692 -8.832 6.494 1.00 95.00 77 ALA A CA 1
ATOM 605 C C . ALA A 1 77 ? 7.573 -7.801 6.717 1.00 95.00 77 ALA A C 1
ATOM 607 O O . ALA A 1 77 ? 6.862 -7.859 7.720 1.00 95.00 77 ALA A O 1
ATOM 608 N N . ASN A 1 78 ? 7.376 -6.878 5.771 1.00 96.06 78 ASN A N 1
ATOM 609 C CA . ASN A 1 78 ? 6.307 -5.889 5.860 1.00 96.06 78 ASN A CA 1
ATOM 610 C C . ASN A 1 78 ? 4.918 -6.481 5.618 1.00 96.06 78 ASN A C 1
ATOM 612 O O . ASN A 1 78 ? 4.006 -6.126 6.359 1.00 96.06 78 ASN A O 1
ATOM 616 N N . LEU A 1 79 ? 4.756 -7.386 4.648 1.00 95.38 79 LEU A N 1
ATOM 617 C CA . LEU A 1 79 ? 3.492 -8.093 4.421 1.00 95.38 79 LEU A CA 1
ATOM 618 C C . LEU A 1 79 ? 3.095 -8.923 5.644 1.00 95.38 79 LEU A C 1
ATOM 620 O O . LEU A 1 79 ? 1.984 -8.771 6.139 1.00 95.38 79 LEU A O 1
ATOM 624 N N . ALA A 1 80 ? 4.022 -9.710 6.194 1.00 95.31 80 ALA A N 1
ATOM 625 C CA . ALA A 1 80 ? 3.785 -10.495 7.405 1.00 95.31 80 ALA A CA 1
ATOM 626 C C . ALA A 1 80 ? 3.405 -9.608 8.602 1.00 95.31 80 ALA A C 1
ATOM 628 O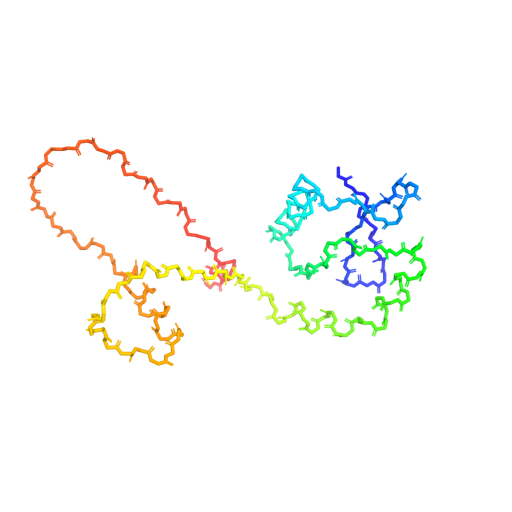 O . ALA A 1 80 ? 2.541 -9.958 9.400 1.00 95.31 80 ALA A O 1
ATOM 629 N N . ARG A 1 81 ? 4.014 -8.419 8.719 1.00 96.19 81 ARG A N 1
ATOM 630 C CA . ARG A 1 81 ? 3.706 -7.462 9.791 1.00 96.19 81 ARG A CA 1
ATOM 631 C C . ARG A 1 81 ? 2.277 -6.915 9.720 1.00 96.19 81 ARG A C 1
ATOM 633 O O . ARG A 1 81 ? 1.729 -6.570 10.764 1.00 96.19 81 ARG A O 1
ATOM 640 N N . VAL A 1 82 ? 1.714 -6.760 8.522 1.00 95.31 82 VAL A N 1
ATOM 641 C CA . VAL A 1 82 ? 0.385 -6.150 8.317 1.00 95.31 82 VAL A CA 1
ATOM 642 C C . VAL A 1 82 ? -0.704 -7.173 7.998 1.00 95.31 82 VAL A C 1
ATOM 644 O O . VAL A 1 82 ? -1.862 -6.799 7.818 1.00 95.31 82 VAL A O 1
ATOM 647 N N . GLU A 1 83 ? -0.368 -8.459 7.961 1.00 94.81 83 GLU A N 1
ATOM 648 C CA . GLU A 1 83 ? -1.333 -9.527 7.741 1.00 94.81 83 GLU A CA 1
ATOM 649 C C . GLU A 1 83 ? -2.428 -9.508 8.818 1.00 94.81 83 GLU A C 1
ATOM 651 O O . GLU A 1 83 ? -2.163 -9.418 10.019 1.00 94.81 83 GLU A O 1
ATOM 656 N N . GLY A 1 84 ? -3.688 -9.531 8.374 1.00 92.69 84 GLY A N 1
ATOM 657 C CA . GLY A 1 84 ? -4.854 -9.461 9.259 1.00 92.69 84 GLY A CA 1
ATOM 658 C C . GLY A 1 84 ? -5.022 -8.130 10.007 1.00 92.69 84 GLY A C 1
ATOM 659 O O . GLY A 1 84 ? -5.901 -8.027 10.865 1.00 92.69 84 GLY A O 1
ATOM 660 N N . CYS A 1 85 ? -4.210 -7.115 9.702 1.00 93.50 85 CYS A N 1
ATOM 661 C CA . CYS A 1 85 ? -4.332 -5.780 10.277 1.00 93.50 85 CYS A CA 1
ATOM 662 C C . CYS A 1 85 ? -5.267 -4.894 9.440 1.00 93.50 85 CYS A C 1
ATOM 664 O O . CYS A 1 85 ? -5.462 -5.113 8.248 1.00 93.50 85 CYS A O 1
ATOM 666 N N . ALA A 1 86 ? -5.812 -3.851 10.069 1.00 90.19 86 ALA A N 1
ATOM 667 C CA . ALA A 1 86 ? -6.547 -2.784 9.394 1.00 90.19 86 ALA A CA 1
ATOM 668 C C . ALA A 1 86 ? -5.864 -1.435 9.652 1.00 90.19 86 ALA A C 1
ATOM 670 O O . ALA A 1 86 ? -5.424 -1.162 10.774 1.00 90.19 86 ALA A O 1
ATOM 671 N N . GLU A 1 87 ? -5.783 -0.592 8.622 1.00 90.69 87 GLU A N 1
ATOM 672 C CA . GLU A 1 87 ? -5.283 0.778 8.737 1.00 90.69 87 GLU A CA 1
ATOM 673 C C . GLU A 1 87 ? -6.407 1.728 9.175 1.00 90.69 87 GLU A C 1
ATOM 675 O O . GLU A 1 87 ? -7.534 1.648 8.691 1.00 90.69 87 GLU A O 1
ATOM 680 N N . PHE A 1 88 ? -6.101 2.650 10.093 1.00 91.88 88 PHE A N 1
ATOM 681 C CA . PHE A 1 88 ? -7.048 3.662 10.560 1.00 91.88 88 PHE A CA 1
ATOM 682 C C . PHE A 1 88 ? -6.429 5.059 10.491 1.00 91.88 88 PHE A C 1
ATOM 684 O O . PHE A 1 88 ? -5.487 5.373 11.219 1.00 91.88 88 PHE A O 1
ATOM 691 N N . GLY A 1 89 ? -7.021 5.933 9.677 1.00 90.75 89 GLY A N 1
ATOM 692 C CA . GLY A 1 89 ? -6.721 7.362 9.674 1.00 90.75 89 GLY A CA 1
ATOM 693 C C . GLY A 1 89 ? -7.592 8.110 10.683 1.00 90.75 89 GLY A C 1
ATOM 694 O O . GLY A 1 89 ? -8.789 8.282 10.466 1.00 90.75 89 GLY A O 1
ATOM 695 N N . VAL A 1 90 ? -7.007 8.597 11.781 1.00 93.12 90 VAL A N 1
ATOM 696 C CA . VAL A 1 90 ? -7.722 9.424 12.768 1.00 93.12 90 VAL A CA 1
ATOM 697 C C . VAL A 1 90 ? -7.368 10.892 12.555 1.00 93.12 90 VAL A C 1
ATOM 699 O O . VAL A 1 90 ? -6.227 11.300 12.755 1.00 93.12 90 VAL A O 1
ATOM 702 N N . ARG A 1 91 ? -8.359 11.704 12.177 1.00 91.44 91 ARG A N 1
ATOM 703 C CA . ARG A 1 91 ? -8.222 13.163 12.066 1.00 91.44 91 ARG A CA 1
ATOM 704 C C . ARG A 1 91 ? -9.017 13.834 13.179 1.00 91.44 91 ARG A C 1
ATOM 706 O O . ARG A 1 91 ? -10.228 13.653 13.276 1.00 91.44 91 ARG A O 1
ATOM 713 N N . LEU A 1 92 ? -8.333 14.611 14.016 1.00 90.00 92 LEU A N 1
ATOM 714 C CA . LEU A 1 92 ? -8.959 15.426 15.055 1.00 90.00 92 LEU A CA 1
ATOM 715 C C . LEU A 1 92 ? -9.038 16.870 14.566 1.00 90.00 92 LEU A C 1
ATOM 717 O O . LEU A 1 92 ? -8.020 17.546 14.445 1.00 90.00 92 LEU A O 1
ATOM 721 N N . ALA A 1 93 ? -10.251 17.342 14.294 1.00 87.44 93 ALA A N 1
ATOM 722 C CA . ALA A 1 93 ? -10.515 18.754 14.064 1.00 87.44 93 ALA A CA 1
ATOM 723 C C . ALA A 1 93 ? -11.066 19.353 15.360 1.00 87.44 93 ALA A C 1
ATOM 725 O O . ALA A 1 93 ? -12.206 19.093 15.745 1.00 87.44 93 ALA A O 1
ATOM 726 N N . PHE A 1 94 ? -10.248 20.137 16.060 1.00 86.31 94 PHE A N 1
ATOM 727 C CA . PHE A 1 94 ? -10.732 20.917 17.190 1.00 86.31 94 PHE A CA 1
ATOM 728 C C . PHE A 1 94 ? -11.402 22.173 16.642 1.00 86.31 94 PHE A C 1
ATOM 730 O O . PHE A 1 94 ? -10.744 23.016 16.033 1.00 86.31 94 PHE A O 1
ATOM 737 N N . ALA A 1 95 ? -12.700 22.337 16.898 1.00 72.00 95 ALA A N 1
ATOM 738 C CA . ALA A 1 95 ? -13.249 23.685 16.928 1.00 72.00 95 ALA A CA 1
ATOM 739 C C . ALA A 1 95 ? -12.403 24.469 17.936 1.00 72.00 95 ALA A C 1
ATOM 741 O O . ALA A 1 95 ? -12.160 23.965 19.037 1.00 72.00 95 ALA A O 1
ATOM 742 N N . ARG A 1 96 ? -11.919 25.659 17.566 1.00 62.31 96 ARG A N 1
ATOM 743 C CA . ARG A 1 96 ? -11.223 26.549 18.500 1.00 62.31 96 ARG A CA 1
ATOM 744 C C . ARG A 1 96 ? -12.181 26.850 19.656 1.00 62.31 96 ARG A C 1
ATOM 746 O O . ARG A 1 96 ? -13.005 27.748 19.557 1.00 62.31 96 ARG A O 1
ATOM 753 N N . LYS A 1 97 ? -12.122 26.054 20.723 1.00 54.81 97 LYS A N 1
ATOM 754 C CA . LYS A 1 97 ? -12.849 26.288 21.966 1.00 54.81 97 LYS A CA 1
ATOM 755 C C . LYS A 1 97 ? -11.941 27.092 22.876 1.00 54.81 97 LYS A C 1
ATOM 757 O O . LYS A 1 97 ? -10.782 26.730 23.080 1.00 54.81 97 LYS A O 1
ATOM 762 N N . GLU A 1 98 ? -12.479 28.180 23.415 1.00 59.25 98 GLU A N 1
ATOM 763 C CA . GLU A 1 98 ? -11.888 28.822 24.582 1.00 59.25 98 GLU A CA 1
ATOM 764 C C . GLU A 1 98 ? -11.673 27.782 25.690 1.00 59.25 98 GLU A C 1
ATOM 766 O O . GLU A 1 98 ? -12.424 26.808 25.794 1.00 59.25 98 GLU A O 1
ATOM 771 N N . LYS A 1 99 ? -10.584 27.956 26.449 1.00 44.50 99 LYS A N 1
ATOM 772 C CA . LYS A 1 99 ? -10.023 26.981 27.395 1.00 44.50 99 LYS A CA 1
ATOM 773 C C . LYS A 1 99 ? -11.107 26.329 28.268 1.00 44.50 99 LYS A C 1
ATOM 775 O O . LYS A 1 99 ? -11.556 26.916 29.244 1.00 44.50 99 LYS A O 1
ATOM 780 N N . GLY A 1 100 ? -11.461 25.087 27.945 1.00 55.69 100 GLY A N 1
ATOM 781 C CA . GLY A 1 100 ? -12.299 24.218 28.768 1.00 55.69 100 GLY A CA 1
ATOM 782 C C . GLY A 1 100 ? -11.499 23.011 29.251 1.00 55.69 100 GLY A C 1
ATOM 783 O O . GLY A 1 100 ? -10.908 22.292 28.447 1.00 55.69 100 GLY A O 1
ATOM 784 N N . THR A 1 101 ? -11.467 22.814 30.566 1.00 54.97 101 THR A N 1
ATOM 785 C CA . THR A 1 101 ? -10.714 21.793 31.310 1.00 54.97 101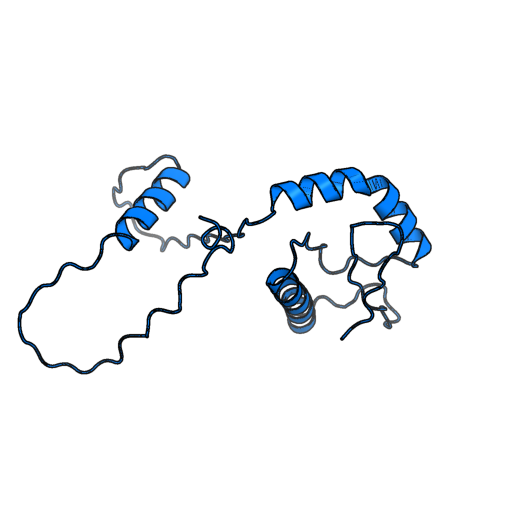 THR A CA 1
ATOM 786 C C . THR A 1 101 ? -11.241 20.377 31.054 1.00 54.97 101 THR A C 1
ATOM 788 O O . THR A 1 101 ? -12.148 19.919 31.746 1.00 54.97 101 THR A O 1
ATOM 791 N N . ALA A 1 102 ? -10.672 19.660 30.083 1.00 55.94 102 ALA A N 1
ATOM 792 C CA . ALA A 1 102 ? -10.826 18.207 29.980 1.00 55.94 102 ALA A CA 1
ATOM 793 C C . ALA A 1 102 ? -9.573 17.505 30.549 1.00 55.94 102 ALA A C 1
ATOM 795 O O . ALA A 1 102 ? -8.461 17.969 30.278 1.00 55.94 102 ALA A O 1
ATOM 796 N N . PRO A 1 103 ? -9.710 16.409 31.324 1.00 55.72 103 PRO A N 1
ATOM 797 C CA . PRO A 1 103 ? -8.562 15.704 31.883 1.00 55.72 103 PRO A CA 1
ATOM 798 C C . PRO A 1 103 ? -7.753 14.997 30.780 1.00 55.72 103 PRO A C 1
ATOM 800 O O . PRO A 1 103 ? -8.344 14.392 29.882 1.00 55.72 103 PRO A O 1
ATOM 803 N N . PRO A 1 104 ? -6.412 15.023 30.840 1.00 56.59 104 PRO A N 1
ATOM 804 C CA . PRO A 1 104 ? -5.573 14.387 29.837 1.00 56.59 104 PRO A CA 1
ATOM 805 C C . PRO A 1 104 ? -5.544 12.867 30.026 1.00 56.59 104 PRO A C 1
ATOM 807 O O . PRO A 1 104 ? -5.017 12.361 31.014 1.00 56.59 104 PRO A O 1
ATOM 810 N N . THR A 1 105 ? -6.025 12.114 29.037 1.00 59.28 105 THR A N 1
ATOM 811 C CA . THR A 1 105 ? -5.551 10.740 28.828 1.00 59.28 105 THR A CA 1
ATOM 812 C C . THR A 1 105 ? -4.314 10.815 27.942 1.00 59.28 105 THR A C 1
ATOM 814 O O . THR A 1 105 ? -4.402 11.156 26.765 1.00 59.28 105 THR A O 1
ATOM 817 N N . ASN A 1 106 ? -3.151 10.532 28.515 1.00 63.75 106 ASN A N 1
ATOM 818 C CA . ASN A 1 106 ? -1.832 10.712 27.904 1.00 63.75 106 ASN A CA 1
ATOM 819 C C . ASN A 1 106 ? -1.443 9.644 26.860 1.00 63.75 106 ASN A C 1
ATOM 821 O O . ASN A 1 106 ? -0.310 9.655 26.386 1.00 63.75 106 ASN A O 1
ATOM 825 N N . ASN A 1 107 ? -2.339 8.730 26.472 1.00 75.12 107 ASN A N 1
ATOM 826 C CA . ASN A 1 107 ? -2.083 7.833 25.347 1.00 75.12 107 ASN A CA 1
ATOM 827 C C . ASN A 1 107 ? -3.361 7.491 24.557 1.00 75.12 107 ASN A C 1
ATOM 829 O O . ASN A 1 107 ? -4.413 7.183 25.120 1.00 75.12 107 ASN A O 1
ATOM 833 N N . GLY A 1 108 ? -3.258 7.544 23.224 1.00 70.94 108 GLY A N 1
ATOM 834 C CA . GLY A 1 108 ? -4.369 7.257 22.310 1.00 70.94 108 GLY A CA 1
ATOM 835 C C . GLY A 1 108 ? -4.816 5.791 22.331 1.00 70.94 108 GLY A C 1
ATOM 836 O O . GLY A 1 108 ? -5.988 5.498 22.108 1.00 70.94 108 GLY A O 1
ATOM 837 N N . THR A 1 109 ? -3.922 4.862 22.676 1.00 74.44 109 THR A N 1
ATOM 838 C CA . THR A 1 109 ? -4.228 3.427 22.789 1.00 74.44 109 THR A CA 1
ATOM 839 C C . THR A 1 109 ? -5.278 3.146 23.866 1.00 74.44 109 THR A C 1
ATOM 841 O O . THR A 1 109 ? -6.218 2.386 23.637 1.00 74.44 109 THR A O 1
ATOM 844 N N . ALA A 1 110 ? -5.157 3.778 25.032 1.00 75.44 110 ALA A N 1
ATOM 845 C CA . ALA A 1 110 ? -6.113 3.678 26.128 1.00 75.44 110 ALA A CA 1
ATOM 846 C C . ALA A 1 110 ? -7.456 4.288 25.729 1.00 75.44 110 ALA A C 1
ATOM 848 O O . ALA A 1 110 ? -8.497 3.704 26.023 1.00 75.44 110 ALA A O 1
ATOM 849 N N . TYR A 1 111 ? -7.435 5.400 24.989 1.00 78.25 111 TYR A N 1
ATOM 850 C CA . TYR A 1 111 ? -8.645 6.018 24.456 1.00 78.25 111 TYR A CA 1
ATOM 851 C C . TYR A 1 111 ? -9.401 5.082 23.496 1.00 78.25 111 TYR A C 1
ATOM 853 O O . TYR A 1 111 ? -10.595 4.836 23.684 1.00 78.25 111 TYR A O 1
ATOM 861 N N . ILE A 1 112 ? -8.716 4.499 22.504 1.00 79.44 112 ILE A N 1
ATOM 862 C CA . ILE A 1 112 ? -9.348 3.589 21.533 1.00 79.44 112 ILE A CA 1
ATOM 863 C C . ILE A 1 112 ? -9.853 2.308 22.213 1.00 79.44 112 ILE A C 1
ATOM 865 O O . ILE A 1 112 ? -10.973 1.873 21.939 1.00 79.44 112 ILE A O 1
ATOM 869 N N . ARG A 1 113 ? -9.094 1.739 23.164 1.00 79.50 113 ARG A N 1
ATOM 870 C CA . ARG A 1 113 ? -9.550 0.585 23.963 1.00 79.50 113 ARG A CA 1
ATOM 871 C C . ARG A 1 113 ? -10.797 0.915 24.784 1.00 79.50 113 ARG A C 1
ATOM 873 O O . ARG A 1 113 ? -11.754 0.144 24.761 1.00 79.50 113 ARG A O 1
ATOM 880 N N . ALA A 1 114 ? -10.826 2.064 25.461 1.00 73.50 114 ALA A N 1
ATOM 881 C CA . ALA A 1 114 ? -11.988 2.498 26.237 1.00 73.50 114 ALA A CA 1
ATOM 882 C C . ALA A 1 114 ? -13.237 2.658 25.354 1.00 73.50 114 ALA A C 1
ATOM 884 O O . ALA A 1 114 ? -14.328 2.222 25.727 1.00 73.50 114 ALA A O 1
ATOM 885 N N . ARG A 1 115 ? -13.077 3.206 24.144 1.00 73.94 115 ARG A N 1
ATOM 886 C CA . ARG A 1 115 ? -14.180 3.363 23.187 1.00 73.94 115 ARG A CA 1
ATOM 887 C C . ARG A 1 115 ? -14.696 2.024 22.649 1.00 73.94 115 ARG A C 1
ATOM 889 O O . ARG A 1 115 ? -15.906 1.856 22.506 1.00 73.94 115 ARG A O 1
ATOM 896 N N . LEU A 1 116 ? -13.813 1.050 22.423 1.00 79.62 116 LEU A N 1
ATOM 897 C CA . LEU A 1 116 ? -14.204 -0.317 22.060 1.00 79.62 116 LEU A CA 1
ATOM 898 C C . LEU A 1 116 ? -15.027 -0.985 23.174 1.00 79.62 116 LEU A C 1
ATOM 900 O O . LEU A 1 116 ? -16.041 -1.621 22.889 1.00 79.62 116 LEU A O 1
ATOM 904 N N . HIS A 1 117 ? -14.636 -0.810 24.441 1.00 70.31 117 HIS A N 1
ATOM 905 C CA . HIS A 1 117 ? -15.406 -1.313 25.585 1.00 70.31 117 HIS A CA 1
ATOM 906 C C . HIS A 1 117 ? -16.797 -0.676 25.681 1.00 70.31 117 HIS A C 1
ATOM 908 O O . HIS A 1 117 ? -17.763 -1.381 25.967 1.00 70.31 117 HIS A O 1
ATOM 914 N N . ALA A 1 118 ? -16.916 0.625 25.401 1.00 71.25 118 ALA A N 1
ATOM 915 C CA . ALA A 1 118 ? -18.201 1.321 25.394 1.00 71.25 118 ALA A CA 1
ATOM 916 C C . ALA A 1 118 ? -19.149 0.797 24.299 1.00 71.25 118 ALA A C 1
ATOM 918 O O . ALA A 1 118 ? -20.327 0.590 24.572 1.00 71.25 118 ALA A O 1
ATOM 919 N N . HIS A 1 119 ? -18.638 0.509 23.096 1.00 69.31 119 HIS A N 1
ATOM 920 C CA . HIS A 1 119 ? -19.442 -0.051 21.999 1.00 69.31 119 HIS A CA 1
ATOM 921 C C . HIS A 1 119 ? -19.782 -1.539 22.162 1.00 69.31 119 HIS A C 1
ATOM 923 O O . HIS A 1 119 ? -20.742 -2.011 21.561 1.00 69.31 119 HIS A O 1
ATOM 929 N N . ARG A 1 120 ? -19.015 -2.286 22.967 1.00 66.94 120 ARG A N 1
ATOM 930 C CA . ARG A 1 120 ? -19.265 -3.709 23.255 1.00 66.94 120 ARG A CA 1
ATOM 931 C C . ARG A 1 120 ? -20.262 -3.949 24.387 1.00 66.94 120 ARG A C 1
ATOM 933 O O . ARG A 1 120 ? -20.639 -5.098 24.605 1.00 66.94 120 ARG A O 1
ATOM 940 N N . ARG A 1 121 ? -20.698 -2.912 25.111 1.00 44.94 121 ARG A N 1
ATOM 941 C CA . ARG A 1 121 ? -21.823 -3.053 26.044 1.00 44.94 121 ARG A CA 1
ATOM 942 C C . ARG A 1 121 ? -23.097 -3.224 25.210 1.00 44.94 121 ARG A C 1
ATOM 944 O O . ARG A 1 121 ? -23.428 -2.303 24.463 1.00 44.94 121 ARG A O 1
ATOM 951 N N . PRO A 1 122 ? -23.820 -4.354 25.315 1.00 48.03 122 PRO A N 1
ATOM 952 C CA . PRO A 1 122 ? -25.148 -4.421 24.739 1.00 48.03 122 PRO A CA 1
ATOM 953 C C . PRO A 1 122 ? -25.991 -3.332 25.400 1.00 48.03 122 PRO A C 1
ATOM 955 O O . PRO A 1 122 ? -25.929 -3.150 26.620 1.00 48.03 122 PRO A O 1
ATOM 958 N N . VAL A 1 123 ? -26.752 -2.598 24.589 1.00 49.34 123 VAL A N 1
ATOM 959 C CA . VAL A 1 123 ? -27.828 -1.739 25.082 1.00 49.34 123 VAL A CA 1
ATOM 960 C C . VAL A 1 123 ? -28.789 -2.665 25.825 1.00 49.34 123 VAL A C 1
ATOM 962 O O . VAL A 1 123 ? -29.508 -3.453 25.217 1.00 49.34 123 VAL A O 1
ATOM 965 N N . GLY A 1 124 ? -28.686 -2.662 27.153 1.00 42.00 124 GLY A N 1
ATOM 966 C CA . GLY A 1 124 ? -29.545 -3.437 28.031 1.00 42.00 124 GLY A CA 1
ATOM 967 C C . GLY A 1 124 ? -30.983 -2.981 27.851 1.00 42.00 124 GLY A C 1
ATOM 968 O O . GLY A 1 124 ? -31.256 -1.785 27.826 1.00 42.00 124 GLY A O 1
ATOM 969 N N . ALA A 1 125 ? -31.857 -3.969 27.689 1.00 48.41 125 ALA A N 1
ATOM 970 C CA . ALA A 1 125 ? -33.294 -3.851 27.560 1.00 48.41 125 ALA A CA 1
ATOM 971 C C . ALA A 1 125 ? -33.891 -2.921 28.621 1.00 48.41 125 ALA A C 1
ATOM 973 O O . ALA A 1 125 ? -33.954 -3.288 29.793 1.00 48.41 125 ALA A O 1
ATOM 974 N N . ASP A 1 126 ? -34.389 -1.768 28.187 1.00 35.78 126 ASP A N 1
ATOM 975 C CA . ASP A 1 126 ? -35.379 -1.020 28.944 1.00 35.78 126 ASP A CA 1
ATOM 976 C C . ASP A 1 126 ? -36.713 -1.114 28.197 1.00 35.78 126 ASP A C 1
ATOM 978 O O . ASP A 1 126 ? -36.855 -0.671 27.055 1.00 35.78 126 ASP A O 1
ATOM 982 N N . ARG A 1 127 ? -37.674 -1.814 28.809 1.00 42.06 127 ARG A N 1
ATOM 983 C CA . ARG A 1 127 ? -39.059 -1.880 28.337 1.00 42.06 127 ARG A CA 1
ATOM 984 C C . ARG A 1 127 ? -39.766 -0.637 28.865 1.00 42.06 127 ARG A C 1
ATOM 986 O O . ARG A 1 127 ? -40.124 -0.596 30.035 1.00 42.06 127 ARG A O 1
ATOM 993 N N . GLY A 1 128 ? -40.042 0.316 27.982 1.00 28.98 128 GLY A N 1
ATOM 994 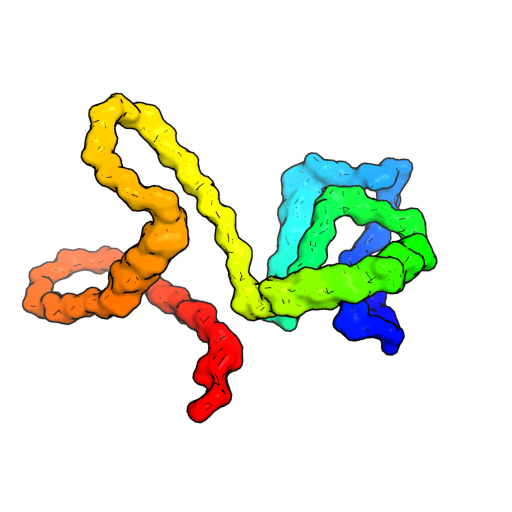C CA . GLY A 1 128 ? -40.913 1.455 28.260 1.00 28.98 128 GLY A CA 1
ATOM 995 C C . GLY A 1 128 ? -41.379 2.105 26.962 1.00 28.98 128 GLY A C 1
ATOM 996 O O . GLY A 1 128 ? -40.564 2.529 26.156 1.00 28.98 128 GLY A O 1
ATOM 997 N N . ALA A 1 129 ? -42.691 2.100 26.739 1.00 39.56 129 ALA A N 1
ATOM 998 C CA . ALA A 1 129 ? -43.378 2.476 25.509 1.00 39.56 129 ALA A CA 1
ATOM 999 C C . ALA A 1 129 ? -43.120 3.924 25.039 1.00 39.56 129 ALA A C 1
ATOM 1001 O O . ALA A 1 129 ? -43.077 4.847 25.846 1.00 39.56 129 ALA A O 1
ATOM 1002 N N . GLY A 1 130 ? -43.058 4.126 23.718 1.00 30.20 130 GLY A N 1
ATOM 1003 C CA . GLY A 1 130 ? -43.059 5.454 23.101 1.00 30.20 130 GLY A CA 1
ATOM 1004 C C . GLY A 1 130 ? -42.839 5.391 21.592 1.00 30.20 130 GLY A C 1
ATOM 1005 O O . GLY A 1 130 ? -41.733 5.151 21.126 1.00 30.20 130 GLY A O 1
ATOM 1006 N N . THR A 1 131 ? -43.916 5.568 20.836 1.00 42.06 131 THR A N 1
ATOM 1007 C CA . THR A 1 131 ? -43.997 5.563 19.370 1.00 42.06 131 THR A CA 1
ATOM 1008 C C . THR A 1 131 ? -43.145 6.656 18.716 1.00 42.06 131 THR A C 1
ATOM 1010 O O . THR A 1 131 ? -43.287 7.828 19.055 1.00 42.06 131 THR A O 1
ATOM 1013 N N . GLY A 1 132 ? -42.335 6.278 17.725 1.00 34.00 132 GLY A N 1
ATOM 1014 C CA . GLY A 1 132 ? -41.595 7.192 16.854 1.00 34.00 132 GLY A CA 1
ATOM 1015 C C . GLY A 1 132 ? -40.768 6.406 15.842 1.00 34.00 132 GLY A C 1
ATOM 1016 O O . GLY A 1 132 ? -39.650 5.998 16.138 1.00 34.00 132 GLY A O 1
ATOM 1017 N N . ASP A 1 133 ? -41.360 6.142 14.680 1.00 41.88 133 ASP A N 1
ATOM 1018 C CA . ASP A 1 133 ? -40.765 5.386 13.581 1.00 41.88 133 ASP A CA 1
ATOM 1019 C C . ASP A 1 133 ? -39.611 6.187 12.951 1.00 41.88 133 ASP A C 1
ATOM 1021 O O . ASP A 1 133 ? -39.812 7.230 12.328 1.00 41.88 133 ASP A O 1
ATOM 1025 N N . MET A 1 134 ? -38.387 5.716 13.168 1.00 37.47 134 MET A N 1
ATOM 1026 C CA . MET A 1 134 ? -37.173 6.143 12.477 1.00 37.47 134 MET A CA 1
ATOM 1027 C C . MET A 1 134 ? -36.445 4.861 12.072 1.00 37.47 134 MET A C 1
ATOM 1029 O O . MET A 1 134 ? -36.216 4.014 12.942 1.00 37.47 134 MET A O 1
ATOM 1033 N N . PRO A 1 135 ? -36.060 4.681 10.796 1.00 39.72 135 PRO A N 1
ATOM 1034 C CA . PRO A 1 135 ? -35.401 3.460 10.367 1.00 39.72 135 PRO A CA 1
ATOM 1035 C C . PRO A 1 135 ? -34.040 3.357 11.058 1.00 39.72 135 PRO A C 1
ATOM 1037 O O . PRO A 1 135 ? -33.077 4.043 10.713 1.00 39.72 135 PRO A O 1
ATOM 1040 N N . VAL A 1 136 ? -33.974 2.486 12.063 1.00 45.88 136 VAL A N 1
ATOM 1041 C CA . VAL A 1 136 ? -32.731 2.063 12.696 1.00 45.88 136 VAL A CA 1
ATOM 1042 C C . VAL A 1 136 ? -31.901 1.407 11.601 1.00 45.88 136 VAL A C 1
ATOM 1044 O O . VAL A 1 136 ? -32.284 0.369 11.057 1.00 45.88 136 VAL A O 1
ATOM 1047 N N . ALA A 1 137 ? -30.782 2.039 11.242 1.00 42.47 137 ALA A N 1
ATOM 1048 C CA . ALA A 1 137 ? -29.814 1.458 10.329 1.00 42.47 137 ALA A CA 1
ATOM 1049 C C . ALA A 1 137 ? -29.487 0.044 10.821 1.00 42.47 137 ALA A C 1
ATOM 1051 O O . ALA A 1 137 ? -29.013 -0.136 11.948 1.00 42.47 137 ALA A O 1
ATOM 1052 N N . ARG A 1 138 ? -29.798 -0.966 9.994 1.00 40.28 138 ARG A N 1
ATOM 1053 C CA . ARG A 1 138 ? -29.438 -2.356 10.283 1.00 40.28 138 ARG A CA 1
ATOM 1054 C C . ARG A 1 138 ? -27.945 -2.371 10.602 1.00 40.28 138 ARG A C 1
ATOM 1056 O O . ARG A 1 138 ? -27.179 -1.824 9.807 1.00 40.28 138 ARG A O 1
ATOM 1063 N N . PRO A 1 139 ? -27.520 -2.968 11.727 1.00 40.88 139 PRO A N 1
ATOM 1064 C CA . PRO A 1 139 ? -26.104 -3.134 11.985 1.00 40.88 139 PRO A CA 1
ATOM 1065 C C . PRO A 1 139 ? -25.510 -3.881 10.793 1.00 40.88 139 PRO A C 1
ATOM 1067 O O . PRO A 1 139 ? -25.917 -5.005 10.485 1.00 40.88 139 PRO A O 1
ATOM 1070 N N . LEU A 1 140 ? -24.598 -3.214 10.083 1.00 44.84 140 LEU A N 1
ATOM 1071 C CA . LEU A 1 140 ? -23.770 -3.872 9.088 1.00 44.84 140 LEU A CA 1
ATOM 1072 C C . LEU A 1 140 ? -23.051 -5.015 9.809 1.00 44.84 140 LEU A C 1
ATOM 1074 O O . LEU A 1 140 ? -22.596 -4.814 10.943 1.00 44.84 140 LEU A O 1
ATOM 1078 N N . PRO A 1 141 ? -22.999 -6.218 9.216 1.00 39.09 141 PRO A N 1
ATOM 1079 C CA . PRO A 1 141 ? -22.336 -7.339 9.850 1.00 39.09 141 PRO A CA 1
ATOM 1080 C C . PRO A 1 141 ? -20.905 -6.914 10.168 1.00 39.09 141 PRO A C 1
ATOM 1082 O O . PRO A 1 141 ? -20.149 -6.535 9.276 1.00 39.09 141 PRO A O 1
ATOM 1085 N N . LEU A 1 142 ? -20.571 -6.932 11.462 1.00 48.12 142 LEU A N 1
ATOM 1086 C CA . LEU A 1 142 ? -19.204 -6.793 11.943 1.00 48.12 142 LEU A CA 1
ATOM 1087 C C . LEU A 1 142 ? -18.339 -7.706 11.076 1.00 48.12 142 LEU A C 1
ATOM 1089 O O . LEU A 1 142 ? -18.649 -8.897 10.979 1.00 48.12 142 LEU A O 1
ATOM 1093 N N . CYS A 1 143 ? -17.313 -7.147 10.426 1.00 33.72 143 CYS A N 1
ATOM 1094 C CA . CYS A 1 143 ? -16.318 -7.931 9.705 1.00 33.72 143 CYS A CA 1
ATOM 1095 C C . CYS A 1 143 ? -15.885 -9.078 10.615 1.00 33.72 143 CYS A C 1
ATOM 1097 O O . CYS A 1 143 ? -15.225 -8.864 11.633 1.00 33.72 143 CYS A O 1
ATOM 1099 N N . ARG A 1 144 ? -16.312 -10.296 10.276 1.00 38.44 144 ARG A N 1
ATOM 1100 C CA . ARG A 1 144 ? -15.804 -11.495 10.920 1.00 38.44 144 ARG A CA 1
ATOM 1101 C C . ARG A 1 144 ? -14.353 -11.594 10.490 1.00 38.44 144 ARG A C 1
ATOM 1103 O O . ARG A 1 144 ? -14.076 -11.865 9.322 1.00 38.44 144 ARG A O 1
ATOM 1110 N N . CYS A 1 145 ? -13.431 -11.358 11.416 1.00 34.59 145 CYS A N 1
ATOM 1111 C CA . CYS A 1 145 ? -12.062 -11.801 11.229 1.00 34.59 145 CYS A CA 1
ATOM 1112 C C . CYS A 1 145 ? -12.126 -13.298 10.907 1.00 34.59 145 CYS A C 1
ATOM 1114 O O . CYS A 1 145 ? -12.710 -14.072 11.666 1.00 34.59 145 CYS A O 1
ATOM 1116 N N . LYS A 1 146 ? -11.548 -13.713 9.774 1.00 41.69 146 LYS A N 1
ATOM 1117 C CA . LYS A 1 146 ? -11.558 -15.109 9.294 1.00 41.69 146 LYS A CA 1
ATOM 1118 C C . LYS A 1 146 ? -10.933 -16.115 10.291 1.00 41.69 146 LYS A C 1
ATOM 1120 O O . LYS A 1 146 ? -10.986 -17.311 10.048 1.00 41.69 146 LYS A O 1
ATOM 1125 N N . HIS A 1 147 ? -10.397 -15.649 11.422 1.00 45.12 147 HIS A N 1
ATOM 1126 C CA . HIS A 1 147 ? -9.848 -16.462 12.509 1.00 45.12 147 HIS A CA 1
ATOM 1127 C C . HIS A 1 147 ? -10.888 -17.066 13.477 1.00 45.12 147 HIS A C 1
ATOM 1129 O O . HIS A 1 147 ? -10.533 -17.973 14.221 1.00 45.12 147 HIS A O 1
ATOM 1135 N N . ASP A 1 148 ? -12.161 -16.650 13.446 1.00 40.97 148 ASP A N 1
ATOM 1136 C CA . ASP A 1 148 ? -13.198 -17.167 14.368 1.00 40.97 148 ASP A CA 1
ATOM 1137 C C . ASP A 1 148 ? -13.972 -18.400 13.836 1.00 40.97 148 ASP A C 1
ATOM 1139 O O . ASP A 1 148 ? -15.021 -18.755 14.370 1.00 40.97 148 ASP A O 1
ATOM 1143 N N . LEU A 1 149 ? -13.486 -19.069 12.780 1.00 42.53 149 LEU A N 1
ATOM 1144 C CA . LEU A 1 149 ? -14.116 -20.274 12.195 1.00 42.53 149 LEU A CA 1
ATOM 1145 C C . LEU A 1 149 ? -13.303 -21.568 12.372 1.00 42.53 149 LEU A C 1
ATOM 1147 O O . LEU A 1 149 ? -13.616 -22.579 11.750 1.00 42.53 149 LEU A O 1
ATOM 1151 N N . ALA A 1 150 ? -12.291 -21.564 13.239 1.00 40.91 150 ALA A N 1
ATOM 1152 C CA . ALA A 1 150 ? -11.532 -22.762 13.580 1.00 40.91 150 ALA A CA 1
ATOM 1153 C C . ALA A 1 150 ? -11.418 -22.919 15.102 1.00 40.91 150 ALA A C 1
ATOM 1155 O O . ALA A 1 150 ? -10.380 -22.605 15.685 1.00 40.91 150 ALA A O 1
ATOM 1156 N N . ARG A 1 151 ? -12.496 -23.386 15.740 1.00 38.94 151 ARG A N 1
ATOM 1157 C CA . ARG A 1 151 ? -12.483 -24.123 17.014 1.00 38.94 151 ARG A CA 1
ATOM 1158 C C . ARG A 1 151 ? -13.808 -24.833 17.240 1.00 38.94 151 ARG A C 1
ATOM 1160 O O . ARG A 1 151 ? -14.854 -24.199 16.988 1.00 38.94 151 ARG A O 1
#

Radius of gyration: 23.1 Å; chains: 1; bounding box: 61×53×56 Å

Secondary structure (DSSP, 8-state):
-------TT-S---------SSSS-----HHHHHHHHHHHHHHHTTS---PPPTT---SSHHHHHHHHHHHHHHHHHHHHHHTT-----------------PPP---HHHHHHHHHHHHTS---------------PPPPP----GGGG--